Protein AF-A0A426X2G7-F1 (afdb_monomer)

Foldseek 3Di:
DVVVVVVVVVVVVVCVVVVVVVVVVVVCVDPVVVVVVVVVVLVVVVVVCVVVVVVCCVVVVPDDDDDDPSDCDPVNVVPDDPPDDDDPPDDDDDD

pLDDT: mean 84.46, std 11.82, range [52.16, 97.38]

Sequence (95 aa):
MDDELLQAVKALENARIELPRQVIVQYKESTDFKEGLKRMGRVTYEYGYQVALARFHARHPDSEVEEDPFTIHPEDDLVPMERQQTFDDSDPPKP

Mean predicted aligned error: 11.89 Å

Structure (mmCIF, N/CA/C/O backbone):
data_AF-A0A426X2G7-F1
#
_entry.id   AF-A0A426X2G7-F1
#
loop_
_atom_site.group_PDB
_atom_site.id
_atom_site.type_symbol
_atom_site.label_atom_id
_atom_site.label_alt_id
_atom_site.label_comp_id
_atom_site.label_asym_id
_atom_site.label_entity_id
_atom_site.label_seq_id
_atom_site.pdbx_PDB_ins_code
_atom_site.Cartn_x
_atom_site.Cartn_y
_atom_site.Cartn_z
_atom_site.occupancy
_atom_site.B_iso_or_equiv
_atom_site.auth_seq_id
_atom_site.auth_comp_id
_atom_site.auth_asym_id
_atom_site.auth_atom_id
_atom_site.pdbx_PDB_model_num
ATOM 1 N N . MET A 1 1 ? -33.326 9.201 40.342 1.00 66.19 1 MET A N 1
ATOM 2 C CA . MET A 1 1 ? -33.591 8.117 39.376 1.00 66.19 1 MET A CA 1
ATOM 3 C C . MET A 1 1 ? -33.379 8.607 37.948 1.00 66.19 1 MET A C 1
ATOM 5 O O . MET A 1 1 ? -32.615 7.979 37.232 1.00 66.19 1 MET A O 1
ATOM 9 N N . ASP A 1 2 ? -33.949 9.750 37.547 1.00 81.19 2 ASP A N 1
ATOM 10 C CA . ASP A 1 2 ? -33.806 10.256 36.167 1.00 81.19 2 ASP A CA 1
ATOM 11 C C . ASP A 1 2 ? -32.391 10.748 35.800 1.00 81.19 2 ASP A C 1
ATOM 13 O O . ASP A 1 2 ? -31.925 10.497 34.690 1.00 81.19 2 ASP A O 1
ATOM 17 N N . ASP A 1 3 ? -31.661 11.371 36.733 1.00 87.50 3 ASP A N 1
ATOM 18 C CA . ASP A 1 3 ? -30.285 11.841 36.482 1.00 87.50 3 ASP A CA 1
ATOM 19 C C . ASP A 1 3 ? -29.291 10.693 36.245 1.00 87.50 3 ASP A C 1
ATOM 21 O O . ASP A 1 3 ? -28.379 10.794 35.424 1.00 87.50 3 ASP A O 1
ATOM 25 N N . GLU A 1 4 ? -29.499 9.571 36.933 1.00 90.75 4 GLU A N 1
ATOM 26 C CA . GLU A 1 4 ? -28.686 8.361 36.795 1.00 90.75 4 GLU A CA 1
ATOM 27 C C . GLU A 1 4 ? -28.936 7.683 35.441 1.00 90.75 4 GLU A C 1
ATOM 29 O O . GLU A 1 4 ? -27.995 7.280 34.754 1.00 90.75 4 GLU A O 1
ATOM 34 N N . LEU A 1 5 ? -30.200 7.653 34.997 1.00 92.50 5 LEU A N 1
ATOM 35 C CA . LEU A 1 5 ? -30.576 7.180 33.666 1.00 92.50 5 LEU A CA 1
ATOM 36 C C . LEU A 1 5 ? -29.950 8.056 32.569 1.00 92.50 5 LEU A C 1
ATOM 38 O O . LEU A 1 5 ? -29.385 7.539 31.603 1.00 92.50 5 LEU A O 1
ATOM 42 N N . LEU A 1 6 ? -29.996 9.382 32.729 1.00 92.94 6 LEU A N 1
ATOM 43 C CA . LEU A 1 6 ? -29.394 10.328 31.789 1.00 92.94 6 LEU A CA 1
ATOM 44 C C . LEU A 1 6 ? -27.867 10.165 31.706 1.00 92.94 6 LEU A C 1
ATOM 46 O O . LEU A 1 6 ? -27.289 10.230 30.616 1.00 92.94 6 LEU A O 1
ATOM 50 N N . GLN A 1 7 ? -27.208 9.920 32.840 1.00 94.50 7 GLN A N 1
ATOM 51 C CA . GLN A 1 7 ? -25.772 9.654 32.896 1.00 94.50 7 GLN A CA 1
ATOM 52 C C . GLN A 1 7 ? -25.408 8.331 32.207 1.00 94.50 7 GLN A C 1
ATOM 54 O O . GLN A 1 7 ? -24.436 8.290 31.448 1.00 94.50 7 GLN A O 1
ATOM 59 N N . ALA A 1 8 ? -26.205 7.278 32.403 1.00 93.06 8 ALA A N 1
ATOM 60 C CA . ALA A 1 8 ? -26.005 5.985 31.752 1.00 93.06 8 ALA A CA 1
ATOM 61 C C . ALA A 1 8 ? -26.153 6.071 30.221 1.00 93.06 8 ALA A C 1
ATOM 63 O O . ALA A 1 8 ? -25.335 5.508 29.492 1.00 93.06 8 ALA A O 1
ATOM 64 N N . VAL A 1 9 ? -27.137 6.828 29.718 1.00 94.94 9 VAL A N 1
ATOM 65 C CA . VAL A 1 9 ? -27.327 7.042 28.270 1.00 94.94 9 VAL A CA 1
ATOM 66 C C . VAL A 1 9 ? -26.135 7.781 27.656 1.00 94.94 9 VAL A C 1
ATOM 68 O O . VAL A 1 9 ? -25.614 7.345 26.630 1.00 94.94 9 VAL A O 1
ATOM 71 N N . LYS A 1 10 ? -25.636 8.840 28.308 1.00 94.44 10 LYS A N 1
ATOM 72 C CA . LYS A 1 10 ? -24.423 9.551 27.862 1.00 94.44 10 LYS A CA 1
ATOM 73 C C . LYS A 1 10 ? -23.183 8.659 27.864 1.00 94.44 10 LYS A C 1
ATOM 75 O O . LYS A 1 10 ? -22.381 8.723 26.938 1.00 94.44 10 LYS A O 1
ATOM 80 N N . ALA A 1 11 ? -23.013 7.827 28.891 1.00 93.38 11 ALA A N 1
ATOM 81 C CA . ALA A 1 11 ? -21.889 6.898 28.964 1.00 93.38 11 ALA A CA 1
ATOM 82 C C . ALA A 1 11 ? -21.938 5.860 27.832 1.00 93.38 11 ALA A C 1
ATOM 84 O O . ALA A 1 11 ? -20.912 5.581 27.213 1.00 93.38 11 ALA A O 1
ATOM 85 N N . LEU A 1 12 ? -23.128 5.340 27.514 1.00 95.38 12 LEU A N 1
ATOM 86 C CA . LEU A 1 12 ? -23.331 4.417 26.399 1.00 95.38 12 LEU A CA 1
ATOM 87 C C . LEU A 1 12 ? -23.022 5.071 25.045 1.00 95.38 12 LEU A C 1
ATOM 89 O O . LEU A 1 12 ? -22.371 4.456 24.201 1.00 95.38 12 LEU A O 1
ATOM 93 N N . GLU A 1 13 ? -23.476 6.305 24.829 1.00 94.44 13 GLU A N 1
ATOM 94 C CA . GLU A 1 13 ? -23.207 7.054 23.598 1.00 94.44 13 GLU A CA 1
ATOM 95 C C . GLU A 1 13 ? -21.709 7.333 23.422 1.00 94.44 13 GLU A C 1
ATOM 97 O O . GLU A 1 13 ? -21.153 7.074 22.355 1.00 94.44 13 GLU A O 1
ATOM 102 N N . ASN A 1 14 ? -21.024 7.735 24.494 1.00 94.06 14 ASN A N 1
ATOM 103 C CA . ASN A 1 14 ? -19.574 7.919 24.485 1.00 94.06 14 ASN A CA 1
ATOM 104 C C . ASN A 1 14 ? -18.831 6.604 24.213 1.00 94.06 14 ASN A C 1
ATOM 106 O O . ASN A 1 14 ? -17.923 6.571 23.384 1.00 94.06 14 ASN A O 1
ATOM 110 N N . ALA A 1 15 ? -19.236 5.502 24.849 1.00 92.88 15 ALA A N 1
ATOM 111 C CA . ALA A 1 15 ? -18.627 4.193 24.621 1.00 92.88 15 ALA A CA 1
ATOM 112 C C . ALA A 1 15 ? -18.760 3.746 23.156 1.00 92.88 15 ALA A C 1
ATOM 114 O O . ALA A 1 15 ? -17.810 3.201 22.597 1.00 92.88 15 ALA A O 1
ATOM 115 N N . ARG A 1 16 ? -19.892 4.035 22.499 1.00 92.69 16 ARG A N 1
ATOM 116 C CA . ARG A 1 16 ? -20.101 3.749 21.066 1.00 92.69 16 ARG A CA 1
ATOM 117 C C . ARG A 1 16 ? -19.151 4.512 20.142 1.00 92.69 16 ARG A C 1
ATOM 119 O O . ARG A 1 16 ? -18.928 4.057 19.026 1.00 92.69 16 ARG A O 1
ATOM 126 N N . ILE A 1 17 ? -18.601 5.641 20.583 1.00 93.38 17 ILE A N 1
ATOM 127 C CA . ILE A 1 17 ? -17.645 6.447 19.811 1.00 93.38 17 ILE A CA 1
ATOM 128 C C . ILE A 1 17 ? -16.206 6.031 20.131 1.00 93.38 17 ILE A C 1
ATOM 130 O O . ILE A 1 17 ? -15.387 5.877 19.223 1.00 93.38 17 ILE A O 1
ATOM 134 N N . GLU A 1 18 ? -15.900 5.829 21.410 1.00 94.38 18 GLU A N 1
ATOM 135 C CA 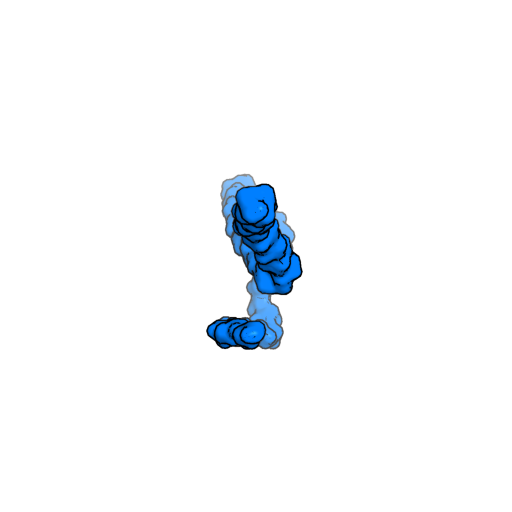. GLU A 1 18 ? -14.537 5.568 21.873 1.00 94.38 18 GLU A CA 1
ATOM 136 C C . GLU A 1 18 ? -14.073 4.135 21.581 1.00 94.38 18 GLU A C 1
ATOM 138 O O . GLU A 1 18 ? -12.925 3.944 21.179 1.00 94.38 18 GLU A O 1
ATOM 143 N N . LEU A 1 19 ? -14.956 3.133 21.680 1.00 92.94 19 LEU A N 1
ATOM 144 C CA . LEU A 1 19 ? -14.601 1.737 21.388 1.00 92.94 19 LEU A CA 1
ATOM 145 C C . LEU A 1 19 ? -14.106 1.547 19.940 1.00 92.94 19 LEU A C 1
ATOM 147 O O . LEU A 1 19 ? -12.998 1.037 19.765 1.00 92.94 19 LEU A O 1
ATOM 151 N N . PRO A 1 20 ? -14.825 1.994 18.888 1.00 94.19 20 PRO A N 1
ATOM 152 C CA . PRO A 1 20 ? -14.332 1.870 17.516 1.00 94.19 20 PRO A CA 1
ATOM 153 C C . PRO A 1 20 ? -13.021 2.618 17.275 1.00 94.19 20 PRO A C 1
ATOM 155 O O . PRO A 1 20 ? -12.162 2.132 16.543 1.00 94.19 20 PRO A O 1
ATOM 158 N N . ARG A 1 21 ? -12.838 3.791 17.898 1.00 95.38 21 ARG A N 1
ATOM 159 C CA . ARG A 1 21 ? -11.591 4.560 17.779 1.00 95.38 21 ARG A CA 1
ATOM 160 C C . ARG A 1 21 ? -10.406 3.772 18.318 1.00 95.38 21 ARG A C 1
ATOM 162 O O . ARG A 1 21 ? -9.387 3.689 17.637 1.00 95.38 21 ARG A O 1
ATOM 169 N N . GLN A 1 22 ? -10.557 3.166 19.492 1.00 95.50 22 GLN A N 1
ATOM 170 C CA . GLN A 1 22 ? -9.515 2.339 20.097 1.00 95.50 22 GLN A CA 1
ATOM 171 C C . GLN A 1 22 ? -9.196 1.117 19.232 1.00 95.50 22 GLN A C 1
ATOM 173 O O . GLN A 1 22 ? -8.025 0.862 18.960 1.00 95.50 22 GLN A O 1
ATOM 178 N N . VAL A 1 23 ? -10.215 0.423 18.714 1.00 95.56 23 VAL A N 1
ATOM 179 C CA . VAL A 1 23 ? -10.021 -0.738 17.826 1.00 95.56 23 VAL A CA 1
ATOM 180 C C . VAL A 1 23 ? -9.299 -0.346 16.533 1.00 95.56 23 VAL A C 1
ATOM 182 O O . VAL A 1 23 ? -8.395 -1.053 16.100 1.00 95.56 23 VAL A O 1
ATOM 185 N N . ILE A 1 24 ? -9.626 0.802 15.928 1.00 95.50 24 ILE A N 1
ATOM 186 C CA . ILE A 1 24 ? -8.931 1.296 14.726 1.00 95.50 24 ILE A CA 1
ATOM 187 C C . ILE A 1 24 ? -7.462 1.608 15.023 1.00 95.50 24 ILE A C 1
ATOM 189 O O . ILE A 1 24 ? -6.599 1.310 14.197 1.00 95.50 24 ILE A O 1
ATOM 193 N N . VAL A 1 25 ? -7.169 2.225 16.171 1.00 97.38 25 VAL A N 1
ATOM 194 C CA . VAL A 1 25 ? -5.787 2.507 16.584 1.00 97.38 25 VAL A CA 1
ATOM 195 C C . VAL A 1 25 ? -5.019 1.199 16.757 1.00 97.38 25 VAL A C 1
ATOM 197 O O . VAL A 1 25 ? -3.973 1.038 16.133 1.00 97.38 25 VAL A O 1
ATOM 200 N N . GLN A 1 26 ? -5.580 0.231 17.484 1.00 96.94 26 GLN A N 1
ATOM 201 C CA . GLN A 1 26 ? -4.963 -1.085 17.667 1.00 96.94 26 GLN A CA 1
ATOM 202 C C . GLN A 1 26 ? -4.748 -1.817 16.338 1.00 96.94 26 GLN A C 1
ATOM 204 O O . GLN A 1 26 ? -3.673 -2.361 16.096 1.00 96.94 26 GLN A O 1
ATOM 209 N N . TYR A 1 27 ? -5.728 -1.775 15.433 1.00 95.56 27 TYR A N 1
ATOM 210 C CA . TYR A 1 27 ? -5.603 -2.362 14.102 1.00 95.56 27 TYR A CA 1
ATOM 211 C C . TYR A 1 27 ? -4.459 -1.727 13.303 1.00 95.56 27 TYR A C 1
ATOM 213 O O . TYR A 1 27 ? -3.639 -2.441 12.733 1.00 95.56 27 TYR A O 1
ATOM 221 N N . LYS A 1 28 ? -4.342 -0.395 13.301 1.00 95.19 28 LYS A N 1
ATOM 222 C CA . LYS A 1 28 ? -3.239 0.306 12.620 1.00 95.19 28 LYS A CA 1
ATOM 223 C C . LYS A 1 28 ? -1.874 0.026 13.249 1.00 95.19 28 LYS A C 1
ATOM 225 O O . LYS A 1 28 ? -0.852 0.090 12.566 1.00 95.19 28 LYS A O 1
ATOM 230 N N . GLU A 1 29 ? -1.842 -0.250 14.547 1.00 96.31 29 GLU A N 1
ATOM 231 C CA . GLU A 1 29 ? -0.618 -0.596 15.265 1.00 96.31 29 GLU A CA 1
ATOM 232 C C . GLU A 1 29 ? -0.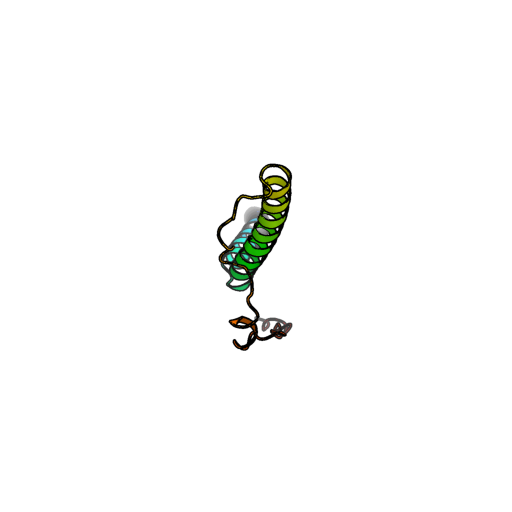205 -2.059 15.081 1.00 96.31 29 GLU A C 1
ATOM 234 O O . GLU A 1 29 ? 0.984 -2.357 15.251 1.00 96.31 29 GLU A O 1
ATOM 239 N N . SER A 1 30 ? -1.140 -2.931 14.682 1.00 96.06 30 SER A N 1
ATOM 240 C CA . SER A 1 30 ? -0.895 -4.352 14.436 1.00 96.06 30 SER A CA 1
ATOM 241 C C . SER A 1 30 ? 0.216 -4.591 13.409 1.00 96.06 30 SER A C 1
ATOM 243 O O . SER A 1 30 ? 0.426 -3.818 12.465 1.00 96.06 30 SER A O 1
ATOM 245 N N . THR A 1 31 ? 0.941 -5.692 13.604 1.00 94.62 31 THR A N 1
ATOM 246 C CA . THR A 1 31 ? 2.019 -6.118 12.706 1.00 94.62 31 THR A CA 1
ATOM 247 C C . THR A 1 31 ? 1.496 -6.374 11.298 1.00 94.62 31 THR A C 1
ATOM 249 O O . THR A 1 31 ? 2.111 -5.918 10.336 1.00 94.62 31 THR A O 1
ATOM 252 N N . ASP A 1 32 ? 0.333 -7.012 11.177 1.00 92.38 32 ASP A N 1
ATOM 253 C CA . ASP A 1 32 ? -0.259 -7.380 9.889 1.00 92.38 32 ASP A CA 1
ATOM 254 C C . ASP A 1 32 ? -0.619 -6.156 9.051 1.00 92.38 32 ASP A C 1
ATOM 256 O O . ASP A 1 32 ? -0.351 -6.126 7.850 1.00 92.38 32 ASP A O 1
ATOM 260 N N . PHE A 1 33 ? -1.157 -5.104 9.677 1.00 92.88 33 PHE A N 1
ATOM 261 C CA . PHE A 1 33 ? -1.440 -3.856 8.973 1.00 92.88 33 PHE A CA 1
ATOM 262 C C . PHE A 1 33 ? -0.157 -3.202 8.450 1.00 92.88 33 PHE A C 1
ATOM 264 O O . PHE A 1 33 ? -0.086 -2.800 7.287 1.00 92.88 33 PHE A O 1
ATOM 271 N N . LYS A 1 34 ? 0.887 -3.123 9.284 1.00 93.81 34 LYS A N 1
ATOM 272 C CA . LYS A 1 34 ? 2.185 -2.551 8.889 1.00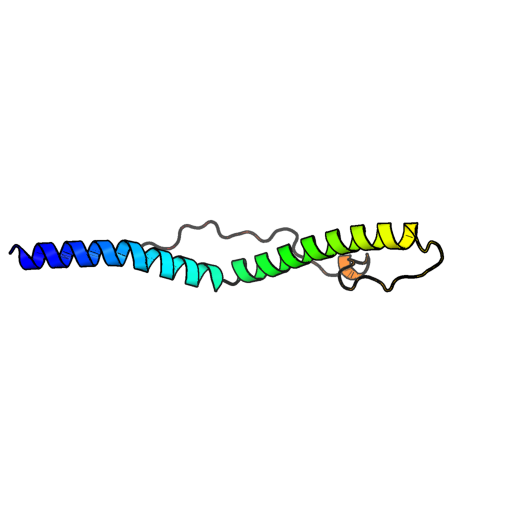 93.81 34 LYS A CA 1
ATOM 273 C C . LYS A 1 34 ? 2.856 -3.368 7.787 1.00 93.81 34 LYS A C 1
ATOM 275 O O . LYS A 1 34 ? 3.434 -2.789 6.870 1.00 93.81 34 LYS A O 1
ATOM 280 N N . GLU A 1 35 ? 2.768 -4.690 7.848 1.00 89.19 35 GLU A N 1
ATOM 281 C CA . GLU A 1 35 ? 3.309 -5.577 6.820 1.00 89.19 35 GLU A CA 1
ATOM 282 C C . GLU A 1 35 ? 2.511 -5.473 5.514 1.00 89.19 35 GLU A C 1
ATOM 284 O O . GLU A 1 35 ? 3.088 -5.367 4.431 1.00 89.19 35 GLU A O 1
ATOM 289 N N . GLY A 1 36 ? 1.184 -5.366 5.610 1.00 89.19 36 GLY A N 1
ATOM 290 C CA . GLY A 1 36 ? 0.310 -5.051 4.484 1.00 89.19 36 GLY A CA 1
ATOM 291 C C . GLY A 1 36 ? 0.682 -3.730 3.805 1.00 89.19 36 GLY A C 1
ATOM 292 O O . GLY A 1 36 ? 0.753 -3.676 2.577 1.00 89.19 36 GLY A O 1
ATOM 293 N N . LEU A 1 37 ? 1.000 -2.680 4.573 1.00 91.81 37 LEU A N 1
ATOM 294 C CA . LEU A 1 37 ? 1.469 -1.401 4.023 1.00 91.81 37 LEU A CA 1
ATOM 295 C C . LEU A 1 37 ? 2.776 -1.545 3.233 1.00 91.81 37 LEU A C 1
ATOM 297 O O . LEU A 1 37 ? 2.880 -0.975 2.147 1.00 91.81 37 LEU A O 1
ATOM 301 N N . LYS A 1 38 ? 3.754 -2.314 3.729 1.00 87.62 38 LYS A N 1
ATOM 302 C CA . LYS A 1 38 ? 5.004 -2.569 2.990 1.00 87.62 38 LYS A CA 1
ATOM 303 C C . LYS A 1 38 ? 4.736 -3.294 1.673 1.00 87.62 38 LYS A C 1
ATOM 305 O O . LYS A 1 38 ? 5.254 -2.884 0.638 1.00 87.62 38 LYS A O 1
ATOM 310 N N . ARG A 1 39 ? 3.884 -4.327 1.697 1.00 87.81 39 ARG A N 1
ATOM 311 C CA . ARG A 1 39 ? 3.492 -5.086 0.497 1.00 87.81 39 ARG A CA 1
ATOM 312 C C . ARG A 1 39 ? 2.805 -4.189 -0.530 1.00 87.81 39 ARG A C 1
ATOM 314 O O . ARG A 1 39 ? 3.173 -4.209 -1.699 1.00 87.81 39 ARG A O 1
ATOM 321 N N . MET A 1 40 ? 1.856 -3.359 -0.095 1.00 84.44 40 MET A N 1
ATOM 322 C CA . MET A 1 40 ? 1.183 -2.409 -0.985 1.00 84.44 40 MET A CA 1
ATOM 323 C C . MET A 1 40 ? 2.149 -1.370 -1.559 1.00 84.44 40 MET A C 1
ATOM 325 O O . MET A 1 40 ? 2.079 -1.087 -2.751 1.00 84.44 40 MET A O 1
ATOM 329 N N . GLY A 1 41 ? 3.059 -0.832 -0.741 1.00 88.19 41 GLY A N 1
ATOM 330 C CA . GLY A 1 41 ? 4.075 0.122 -1.191 1.00 88.19 41 GLY A CA 1
ATOM 331 C C . GLY A 1 41 ? 5.005 -0.464 -2.252 1.00 88.19 41 GLY A C 1
ATOM 332 O O . GLY A 1 41 ? 5.313 0.206 -3.233 1.00 88.19 41 GLY A O 1
ATOM 333 N N . ARG A 1 42 ? 5.393 -1.732 -2.096 1.00 86.81 42 ARG A N 1
ATOM 334 C CA . ARG A 1 42 ? 6.202 -2.449 -3.084 1.00 86.81 42 ARG A CA 1
ATOM 335 C C . ARG A 1 42 ? 5.472 -2.596 -4.421 1.00 86.81 42 ARG A C 1
ATOM 337 O O . ARG A 1 42 ? 6.020 -2.227 -5.450 1.00 86.81 42 ARG A O 1
ATOM 344 N N . VAL A 1 43 ? 4.217 -3.049 -4.408 1.00 82.25 43 VAL A N 1
ATOM 345 C CA . VAL A 1 43 ? 3.427 -3.239 -5.640 1.00 82.25 43 VAL A CA 1
ATOM 346 C C . VAL A 1 43 ? 3.223 -1.922 -6.394 1.00 82.25 43 VAL A C 1
ATOM 348 O O . VAL A 1 43 ? 3.341 -1.877 -7.618 1.00 82.25 43 VAL A O 1
ATOM 351 N N . THR A 1 44 ? 2.912 -0.831 -5.686 1.00 88.62 44 THR A N 1
ATOM 352 C CA . THR A 1 44 ? 2.711 0.473 -6.336 1.00 88.62 44 THR A CA 1
ATOM 353 C C . THR A 1 44 ? 4.013 1.051 -6.875 1.00 88.62 44 THR A C 1
ATOM 355 O O . THR A 1 44 ? 4.001 1.652 -7.952 1.00 88.62 44 THR A O 1
ATOM 358 N N . TYR A 1 45 ? 5.124 0.848 -6.163 1.00 89.00 45 TYR A N 1
ATOM 359 C CA . TYR A 1 45 ? 6.454 1.222 -6.624 1.00 89.00 45 TYR A CA 1
ATOM 360 C C . TYR A 1 45 ? 6.847 0.457 -7.894 1.00 89.00 45 TYR A C 1
ATOM 362 O O . TYR A 1 45 ? 7.132 1.104 -8.898 1.00 89.00 45 TYR A O 1
ATOM 370 N N . GLU A 1 46 ? 6.773 -0.880 -7.891 1.00 88.00 46 GLU A N 1
ATOM 371 C CA . GLU A 1 46 ? 7.134 -1.730 -9.039 1.00 88.00 46 GLU A CA 1
ATOM 372 C C . GLU A 1 46 ? 6.322 -1.350 -10.284 1.00 88.00 46 GLU A C 1
ATOM 374 O O . GLU A 1 46 ? 6.872 -1.140 -11.366 1.00 88.00 46 GLU A O 1
ATOM 379 N N . TYR A 1 47 ? 5.005 -1.173 -10.132 1.00 87.94 47 TYR A N 1
ATOM 380 C CA . TYR A 1 47 ? 4.153 -0.747 -11.242 1.00 87.94 47 TYR A CA 1
ATOM 381 C C . TYR A 1 47 ? 4.546 0.640 -11.772 1.00 87.94 47 TYR A C 1
ATOM 383 O O . TYR A 1 47 ? 4.651 0.851 -12.984 1.00 87.94 47 TYR A O 1
ATOM 391 N N . GLY A 1 48 ? 4.780 1.602 -10.874 1.00 90.75 48 GLY A N 1
ATOM 392 C CA . GLY A 1 48 ? 5.218 2.946 -11.245 1.00 90.75 48 GLY A CA 1
ATOM 393 C C . GLY A 1 48 ? 6.569 2.943 -11.960 1.00 90.75 48 GLY A C 1
ATOM 394 O O . GLY A 1 48 ? 6.723 3.629 -12.974 1.00 90.75 48 GLY A O 1
ATOM 395 N N . TYR A 1 49 ? 7.511 2.136 -11.470 1.00 88.75 49 TYR A N 1
ATOM 396 C CA . TYR A 1 49 ? 8.831 1.945 -12.056 1.00 88.75 49 TYR A CA 1
ATOM 397 C C . TYR A 1 49 ? 8.726 1.366 -13.467 1.00 88.75 49 TYR A C 1
ATOM 399 O O . TYR A 1 49 ? 9.241 1.977 -14.398 1.00 88.75 49 TYR A O 1
ATOM 407 N N . GLN A 1 50 ? 7.967 0.285 -13.677 1.00 88.19 50 GLN A N 1
ATOM 408 C CA . GLN A 1 50 ? 7.771 -0.308 -15.008 1.00 88.19 50 GLN A CA 1
ATOM 409 C C . GLN A 1 50 ? 7.198 0.695 -16.018 1.00 88.19 50 GLN A C 1
ATOM 411 O O . GLN A 1 50 ? 7.669 0.793 -17.154 1.00 88.19 50 GLN A O 1
ATOM 416 N N . VAL A 1 51 ? 6.202 1.487 -15.609 1.00 92.44 51 VAL A N 1
ATOM 417 C CA . VAL A 1 51 ? 5.609 2.522 -16.469 1.00 92.44 51 VAL A CA 1
ATOM 418 C C . VAL A 1 51 ? 6.618 3.629 -16.782 1.00 92.44 51 VAL A C 1
ATOM 420 O O . VAL A 1 51 ? 6.688 4.096 -17.924 1.00 92.44 51 VAL A O 1
ATOM 423 N N . ALA A 1 52 ? 7.388 4.078 -15.790 1.00 92.56 52 ALA A N 1
ATOM 424 C CA . ALA A 1 52 ? 8.417 5.095 -15.976 1.00 92.56 52 ALA A CA 1
ATOM 425 C C . ALA A 1 52 ? 9.547 4.592 -16.885 1.00 92.56 52 ALA A C 1
ATOM 427 O O . ALA A 1 52 ? 9.939 5.303 -17.810 1.00 92.56 52 ALA A O 1
ATOM 428 N N . LEU A 1 53 ? 9.993 3.353 -16.683 1.00 91.00 53 LEU A N 1
ATOM 429 C CA . LEU A 1 53 ? 11.039 2.691 -17.453 1.00 91.00 53 LEU A CA 1
ATOM 430 C C . LEU A 1 53 ? 10.638 2.532 -18.921 1.00 91.00 53 LEU A C 1
ATOM 432 O O . LEU A 1 53 ? 11.379 2.939 -19.813 1.00 91.00 53 LEU A O 1
ATOM 436 N N . ALA A 1 54 ? 9.423 2.047 -19.193 1.00 91.44 54 ALA A N 1
ATOM 437 C CA . ALA A 1 54 ? 8.913 1.931 -20.559 1.00 91.44 54 ALA A CA 1
ATOM 438 C C . ALA A 1 54 ? 8.883 3.290 -21.281 1.00 91.44 54 ALA A C 1
ATOM 440 O O . ALA A 1 54 ? 9.249 3.401 -22.452 1.00 91.44 54 ALA A O 1
ATOM 441 N N . ARG A 1 55 ? 8.480 4.354 -20.574 1.00 95.50 55 ARG A N 1
ATOM 442 C CA . ARG A 1 55 ? 8.477 5.722 -21.117 1.00 95.50 55 ARG A CA 1
ATOM 443 C C . ARG A 1 55 ? 9.884 6.265 -21.336 1.00 95.50 55 ARG A C 1
ATOM 445 O O . ARG A 1 55 ? 10.087 7.004 -22.298 1.00 95.50 55 ARG A O 1
ATOM 452 N N . PHE A 1 56 ? 10.816 5.940 -20.447 1.00 93.12 56 PHE A N 1
ATOM 453 C CA . PHE A 1 56 ? 12.210 6.338 -20.560 1.00 93.12 56 PHE A CA 1
ATOM 454 C C . PHE A 1 56 ? 12.856 5.693 -21.786 1.00 93.12 56 PHE A C 1
ATOM 456 O O . PHE A 1 56 ? 13.322 6.422 -22.657 1.00 93.12 56 PHE A O 1
ATOM 463 N N . HIS A 1 57 ? 12.761 4.369 -21.934 1.00 93.25 57 HIS A N 1
ATOM 464 C CA . HIS A 1 57 ? 13.299 3.651 -23.095 1.00 93.25 57 HIS A CA 1
ATOM 465 C C . HIS A 1 57 ? 12.687 4.114 -24.420 1.00 93.25 57 HIS A C 1
ATOM 467 O O . HIS A 1 57 ? 13.386 4.215 -25.423 1.00 93.25 57 HIS A O 1
ATOM 473 N N . ALA A 1 58 ? 11.400 4.479 -24.435 1.00 93.62 58 ALA A N 1
ATOM 474 C CA . ALA A 1 58 ? 10.772 5.037 -25.633 1.00 93.62 58 ALA A CA 1
ATOM 475 C C . ALA A 1 58 ? 11.388 6.379 -26.08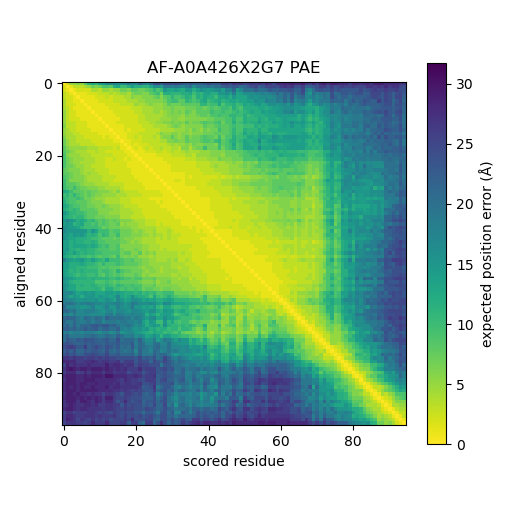1 1.00 93.62 58 ALA A C 1
ATOM 477 O O . ALA A 1 58 ? 11.299 6.729 -27.256 1.00 93.62 58 ALA A O 1
ATOM 478 N N . ARG A 1 59 ? 11.983 7.151 -25.161 1.00 95.12 59 ARG A N 1
ATOM 479 C CA . ARG A 1 59 ? 12.637 8.440 -25.455 1.00 95.12 59 ARG A CA 1
ATOM 480 C C . ARG A 1 59 ? 14.154 8.333 -25.572 1.00 95.12 59 ARG A C 1
ATOM 482 O O . ARG A 1 59 ? 14.753 9.131 -26.287 1.00 95.12 59 ARG A O 1
ATOM 489 N N . HIS A 1 60 ? 14.751 7.376 -24.873 1.00 92.56 60 HIS A N 1
ATOM 490 C CA . HIS A 1 60 ? 16.191 7.183 -24.753 1.00 92.56 60 HIS A CA 1
ATOM 491 C C . HIS A 1 60 ? 16.522 5.691 -24.923 1.00 92.56 60 HIS A C 1
ATOM 493 O O . HIS A 1 60 ? 16.764 5.005 -23.932 1.00 92.56 60 HIS A O 1
ATOM 499 N N . PRO A 1 61 ? 16.505 5.169 -26.164 1.00 87.50 61 PRO A N 1
ATOM 500 C CA . PRO A 1 61 ? 16.631 3.731 -26.418 1.00 87.50 61 PRO A CA 1
ATOM 501 C C . PRO A 1 61 ? 17.998 3.159 -26.028 1.00 87.50 61 PRO A C 1
ATOM 503 O O . PRO A 1 61 ? 18.084 2.002 -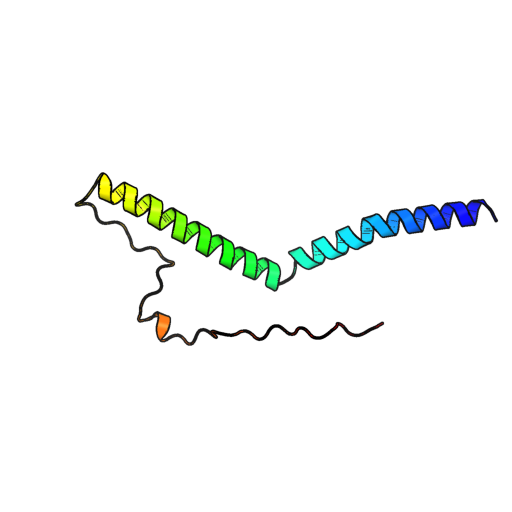25.637 1.00 87.50 61 PRO A O 1
ATOM 506 N N . ASP A 1 62 ? 19.046 3.980 -26.119 1.00 91.94 62 ASP A N 1
ATOM 507 C CA . ASP A 1 62 ? 20.439 3.568 -25.903 1.00 91.94 62 ASP A CA 1
ATOM 508 C C . ASP A 1 62 ? 20.948 3.889 -24.485 1.00 91.94 62 ASP A C 1
ATOM 510 O O . ASP A 1 62 ? 22.140 3.782 -24.208 1.00 91.94 62 ASP A O 1
ATOM 514 N N . SER A 1 63 ? 20.078 4.377 -23.596 1.00 90.50 63 SER A N 1
ATOM 515 C CA . SER A 1 63 ? 20.453 4.735 -22.226 1.00 90.50 63 SER A CA 1
ATOM 516 C C . SER A 1 63 ? 20.151 3.592 -21.267 1.00 90.50 63 SER A C 1
ATOM 518 O O . SER A 1 63 ? 19.010 3.147 -21.175 1.00 90.50 63 SER A O 1
ATOM 520 N N . GLU A 1 64 ? 21.167 3.156 -20.527 1.00 86.38 64 GLU A N 1
ATOM 521 C CA . GLU A 1 64 ? 21.017 2.171 -19.457 1.00 86.38 64 GLU A CA 1
ATOM 522 C C . GLU A 1 64 ? 20.394 2.813 -18.209 1.00 86.38 64 GLU A C 1
ATOM 524 O O . GLU A 1 64 ? 20.662 3.973 -17.881 1.00 86.38 64 GLU A O 1
ATOM 529 N N . VAL A 1 65 ? 19.551 2.049 -17.515 1.00 84.69 65 VAL A N 1
ATOM 530 C CA . VAL A 1 65 ? 18.942 2.427 -16.235 1.00 84.69 65 VAL A CA 1
ATOM 531 C C . VAL A 1 65 ? 19.456 1.469 -15.170 1.00 84.69 65 VAL A C 1
ATOM 533 O O . VAL A 1 65 ? 19.569 0.272 -15.425 1.00 84.69 65 VAL A O 1
ATOM 536 N N . GLU A 1 66 ? 19.779 2.004 -13.992 1.00 84.44 66 GLU A N 1
ATOM 537 C CA . GLU A 1 66 ? 20.167 1.197 -12.836 1.00 84.44 66 GLU A CA 1
ATOM 538 C C . GLU A 1 66 ? 19.051 0.216 -12.458 1.00 84.44 66 GLU A C 1
ATOM 540 O O . GLU A 1 66 ? 17.856 0.523 -12.559 1.00 84.44 66 GLU A O 1
ATOM 545 N N . GLU A 1 67 ? 19.469 -0.977 -12.049 1.00 78.31 67 GLU A N 1
ATOM 546 C CA . GLU A 1 67 ? 18.567 -2.060 -11.696 1.00 78.31 67 GLU A CA 1
ATOM 547 C C . GLU A 1 67 ? 17.704 -1.690 -10.488 1.00 78.31 67 GLU A C 1
ATOM 549 O O . GLU A 1 67 ? 18.174 -1.093 -9.516 1.00 78.31 67 GLU A O 1
ATOM 554 N N . ASP A 1 68 ? 16.414 -2.018 -10.570 1.00 80.31 68 ASP A N 1
ATOM 555 C CA . ASP A 1 68 ? 15.482 -1.769 -9.478 1.00 80.31 68 ASP A CA 1
ATOM 556 C C . ASP A 1 68 ? 15.867 -2.643 -8.265 1.00 80.31 68 ASP A C 1
ATOM 558 O O . ASP A 1 68 ? 15.882 -3.870 -8.400 1.00 80.31 68 ASP A O 1
ATOM 562 N N . PRO A 1 69 ? 16.111 -2.047 -7.077 1.00 74.62 69 PRO A N 1
ATOM 563 C CA . PRO A 1 69 ? 16.430 -2.768 -5.842 1.00 74.62 69 PRO A CA 1
ATOM 564 C C . PRO A 1 69 ? 15.383 -3.798 -5.390 1.00 74.62 69 PRO A C 1
ATOM 566 O O . PRO A 1 69 ? 15.656 -4.587 -4.487 1.00 74.62 69 PRO A O 1
ATOM 569 N N . PHE A 1 70 ? 14.170 -3.750 -5.941 1.00 72.31 70 PHE A N 1
ATOM 570 C CA . PHE A 1 70 ? 13.073 -4.675 -5.655 1.00 72.31 70 PHE A CA 1
ATOM 571 C C . PHE A 1 70 ? 12.855 -5.722 -6.754 1.00 72.31 70 PHE A C 1
ATOM 573 O O . PHE A 1 70 ? 11.928 -6.531 -6.641 1.00 72.31 70 PHE A O 1
ATOM 580 N N . THR A 1 71 ? 13.694 -5.739 -7.793 1.00 75.44 71 THR A N 1
ATOM 581 C CA . THR A 1 71 ? 13.686 -6.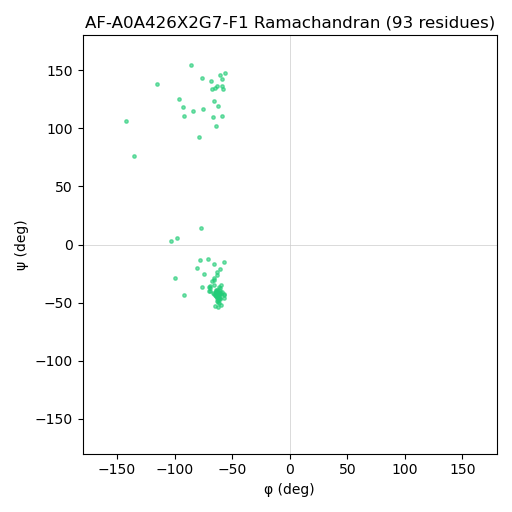800 -8.805 1.00 75.44 71 THR A CA 1
ATOM 582 C C . THR A 1 71 ? 14.017 -8.124 -8.125 1.00 75.44 71 THR A C 1
ATOM 584 O O . THR A 1 71 ? 15.084 -8.267 -7.542 1.00 75.44 71 THR A O 1
ATOM 587 N N . ILE A 1 72 ? 13.094 -9.090 -8.179 1.00 68.88 72 ILE A N 1
ATOM 588 C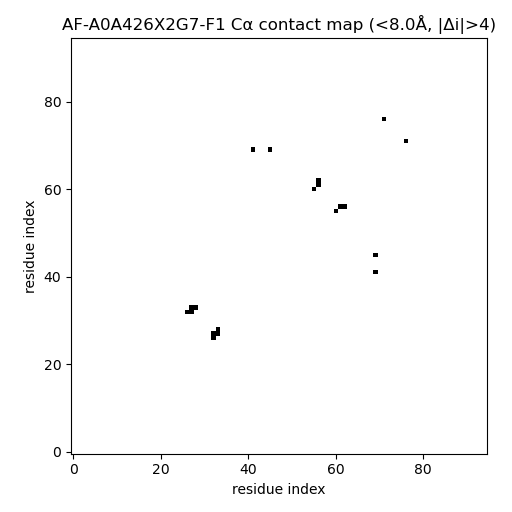 CA . ILE A 1 72 ? 13.381 -10.453 -7.719 1.00 68.88 72 ILE A CA 1
ATOM 589 C C . ILE A 1 72 ? 14.251 -11.118 -8.779 1.00 68.88 72 ILE A C 1
ATOM 591 O O . ILE A 1 72 ? 13.811 -11.326 -9.915 1.00 68.88 72 ILE A O 1
ATOM 595 N N . HIS A 1 73 ? 15.466 -11.469 -8.390 1.00 73.50 73 HIS A N 1
ATOM 596 C CA . HIS A 1 73 ? 16.383 -12.237 -9.207 1.00 73.50 73 HIS A CA 1
A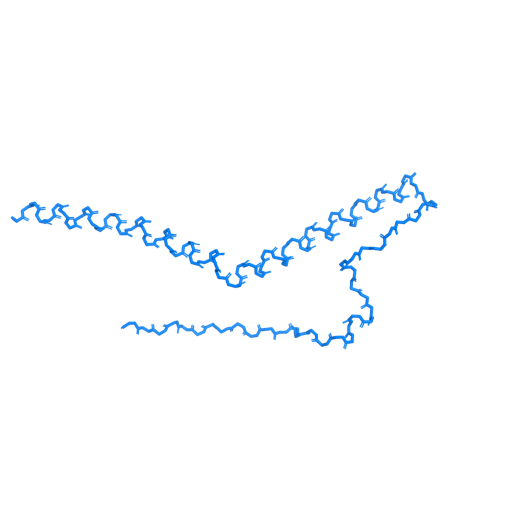TOM 597 C C . HIS A 1 73 ? 16.128 -13.744 -9.053 1.00 73.50 73 HIS A C 1
ATOM 599 O O . HIS A 1 73 ? 15.654 -14.192 -8.009 1.00 73.50 73 HIS A O 1
ATOM 605 N N . PRO A 1 74 ? 16.472 -14.578 -10.049 1.00 67.69 74 PRO A N 1
ATOM 606 C CA . PRO A 1 74 ? 16.413 -16.034 -9.894 1.00 67.69 74 PRO A CA 1
ATOM 607 C C . PRO A 1 74 ? 17.325 -16.551 -8.764 1.00 67.69 74 PRO A C 1
ATOM 609 O O . PRO A 1 74 ? 17.097 -17.632 -8.224 1.00 67.69 74 PRO A O 1
ATOM 612 N N . GLU A 1 75 ? 18.340 -15.785 -8.365 1.00 73.56 75 GLU A N 1
ATOM 613 C CA . GLU A 1 75 ? 19.140 -16.029 -7.166 1.00 73.56 75 GLU A CA 1
ATOM 614 C C . GLU A 1 75 ? 18.339 -15.825 -5.866 1.00 73.56 75 GLU A C 1
ATOM 616 O O . GLU A 1 75 ? 18.577 -16.538 -4.889 1.00 73.56 75 GLU A O 1
ATOM 621 N N . ASP A 1 76 ? 17.359 -14.915 -5.858 1.00 67.31 76 ASP A N 1
ATOM 622 C CA . ASP A 1 76 ? 16.475 -14.660 -4.712 1.00 67.31 76 ASP A CA 1
ATOM 623 C C . ASP A 1 76 ? 15.435 -15.776 -4.531 1.00 67.31 76 ASP A C 1
ATOM 625 O O . ASP A 1 76 ? 15.009 -16.043 -3.408 1.00 67.31 76 ASP A O 1
ATOM 629 N N . ASP A 1 77 ? 15.084 -16.500 -5.602 1.00 65.31 77 ASP A N 1
ATOM 630 C CA . ASP A 1 77 ? 14.218 -17.692 -5.546 1.00 65.31 77 ASP A CA 1
ATOM 631 C C . ASP A 1 77 ? 14.866 -18.865 -4.782 1.00 65.31 77 ASP A C 1
ATOM 633 O O . ASP A 1 77 ? 14.181 -19.806 -4.366 1.00 65.31 77 ASP A O 1
ATOM 637 N N . LEU A 1 78 ? 16.188 -18.826 -4.574 1.00 67.62 78 LEU A N 1
ATOM 638 C CA . LEU A 1 78 ? 16.910 -19.796 -3.743 1.00 67.62 78 LEU A CA 1
ATOM 639 C C . LEU A 1 78 ? 16.747 -19.512 -2.244 1.00 67.62 78 LEU A C 1
ATOM 641 O O . LEU A 1 78 ? 17.070 -20.371 -1.417 1.00 67.62 78 LEU A O 1
ATOM 645 N N . VAL A 1 79 ? 16.235 -18.332 -1.881 1.00 60.66 79 VAL A N 1
ATOM 646 C CA . VAL A 1 79 ? 15.859 -17.994 -0.510 1.00 60.66 79 VAL A CA 1
ATOM 647 C C . VAL A 1 79 ? 14.440 -18.522 -0.276 1.00 60.66 79 VAL A C 1
ATOM 649 O O . VAL A 1 79 ? 13.500 -18.060 -0.922 1.00 60.66 79 VAL A O 1
ATOM 652 N N . PRO A 1 80 ? 14.232 -19.499 0.628 1.00 52.16 80 PRO A N 1
ATOM 653 C CA . PRO A 1 80 ? 12.907 -20.057 0.857 1.00 52.16 80 PRO A CA 1
ATOM 654 C C . PRO A 1 80 ? 11.974 -18.980 1.426 1.00 52.16 80 PRO A C 1
ATOM 656 O O . PRO A 1 80 ? 12.013 -18.662 2.612 1.00 52.16 80 PRO A O 1
ATOM 659 N N . MET A 1 81 ? 11.122 -18.425 0.568 1.00 64.69 81 MET A N 1
ATOM 660 C CA . MET A 1 81 ? 10.015 -17.555 0.949 1.00 64.69 81 MET A CA 1
ATOM 661 C C . MET A 1 81 ? 8.761 -18.419 1.116 1.00 64.69 81 MET A C 1
ATOM 663 O O . MET A 1 81 ? 8.319 -19.079 0.170 1.00 64.69 81 MET A O 1
ATOM 667 N N . GLU A 1 82 ? 8.187 -18.458 2.322 1.00 56.62 82 GLU A N 1
ATOM 668 C CA . GLU A 1 82 ? 6.950 -19.202 2.580 1.00 56.62 82 GLU A CA 1
ATOM 669 C C . GLU A 1 82 ? 5.821 -18.680 1.681 1.00 56.62 82 GLU A C 1
ATOM 671 O O . GLU A 1 82 ? 5.315 -17.571 1.841 1.00 56.62 82 GLU A O 1
ATOM 676 N N . ARG A 1 83 ? 5.409 -19.505 0.711 1.00 57.91 83 ARG A N 1
ATOM 677 C CA . ARG A 1 83 ? 4.333 -19.180 -0.241 1.00 57.91 83 ARG A CA 1
ATOM 678 C C . ARG A 1 83 ? 2.941 -19.177 0.395 1.00 57.91 83 ARG A C 1
ATOM 680 O O . ARG A 1 83 ? 1.983 -18.744 -0.240 1.00 57.91 83 ARG A O 1
ATOM 687 N N . GLN A 1 84 ? 2.819 -19.700 1.611 1.00 54.59 84 GLN A N 1
ATOM 688 C CA . GLN A 1 84 ? 1.570 -19.810 2.351 1.00 54.59 84 GLN A CA 1
ATOM 689 C C . GLN A 1 84 ? 1.850 -19.533 3.821 1.00 54.59 84 GLN A C 1
ATOM 691 O O . GLN A 1 84 ? 2.416 -20.367 4.517 1.00 54.59 84 GLN A O 1
ATOM 696 N N . GLN A 1 85 ? 1.434 -18.358 4.276 1.00 64.50 85 GLN A N 1
ATOM 697 C CA . GLN A 1 85 ? 1.316 -18.066 5.694 1.00 64.50 85 GLN A CA 1
ATOM 698 C C . GLN A 1 85 ? -0.122 -18.418 6.075 1.00 64.50 85 GLN A C 1
ATOM 700 O O . GLN A 1 85 ? -1.064 -17.792 5.587 1.00 64.50 85 GLN A O 1
ATOM 705 N N . THR A 1 86 ? -0.312 -19.478 6.858 1.00 60.22 86 THR A N 1
ATOM 706 C CA . THR A 1 86 ? -1.633 -19.825 7.389 1.00 60.22 86 THR A CA 1
ATOM 707 C C . THR A 1 86 ? -2.043 -18.739 8.370 1.00 60.22 86 THR A C 1
ATOM 709 O O . THR A 1 86 ? -1.434 -18.605 9.431 1.00 60.22 86 THR A O 1
ATOM 712 N N . PHE A 1 87 ? -3.034 -17.937 7.992 1.00 65.56 87 PHE A N 1
ATOM 713 C CA . PHE A 1 87 ? -3.674 -17.022 8.924 1.00 65.56 87 PHE A CA 1
ATOM 714 C C . PHE A 1 87 ? -4.437 -17.846 9.960 1.00 65.56 87 PHE A C 1
ATOM 716 O O . PHE A 1 87 ? -5.105 -18.823 9.616 1.00 65.56 87 PHE A O 1
ATOM 723 N N . ASP A 1 88 ? -4.278 -17.488 11.231 1.00 75.69 88 ASP A N 1
ATOM 724 C CA . ASP A 1 88 ? -5.057 -18.084 12.306 1.00 75.69 88 ASP A CA 1
ATOM 725 C C . ASP A 1 88 ? -6.446 -17.435 12.311 1.00 75.69 88 ASP A C 1
ATOM 727 O O . ASP A 1 88 ? -6.649 -16.380 12.906 1.00 75.69 88 ASP A O 1
ATOM 731 N N . ASP A 1 89 ? -7.389 -18.057 11.600 1.00 73.88 89 ASP A N 1
ATOM 732 C CA . ASP A 1 89 ? -8.803 -17.656 11.567 1.00 73.88 89 ASP A CA 1
ATOM 733 C C . ASP A 1 89 ? -9.565 -18.094 12.840 1.00 73.88 89 ASP A C 1
ATOM 735 O O . ASP A 1 89 ? -10.798 -18.109 12.859 1.00 73.88 89 ASP A O 1
ATOM 739 N N . SER A 1 90 ? -8.861 -18.498 13.905 1.00 81.75 90 SER A N 1
ATOM 740 C CA . SER A 1 90 ? -9.489 -18.880 15.168 1.00 81.75 90 SER A CA 1
ATOM 741 C C . SER A 1 90 ? -10.196 -17.692 15.818 1.00 81.75 90 SER A C 1
ATOM 743 O O . SER A 1 90 ? -9.644 -16.597 15.946 1.00 81.75 90 SER A O 1
ATOM 745 N N . ASP A 1 91 ? -11.417 -17.930 16.296 1.00 76.75 91 ASP A N 1
ATOM 746 C CA . ASP A 1 91 ? -12.147 -16.949 17.092 1.00 76.75 91 ASP A CA 1
ATOM 747 C C . ASP A 1 91 ? -11.331 -16.565 18.345 1.00 76.75 91 ASP A C 1
ATOM 749 O O . ASP A 1 91 ? -10.844 -17.452 19.059 1.00 76.75 91 ASP A O 1
ATOM 753 N N . PRO A 1 92 ? -11.199 -15.265 18.673 1.00 78.56 92 PRO A N 1
ATOM 754 C CA . PRO A 1 92 ? -10.533 -14.852 19.898 1.00 78.56 92 PRO A CA 1
ATOM 755 C C . PRO A 1 92 ? -11.268 -15.416 21.131 1.00 78.56 92 PRO A C 1
ATOM 757 O O . PRO A 1 92 ? -12.500 -15.538 21.123 1.00 78.56 92 PRO A O 1
ATOM 760 N N . PRO A 1 93 ? -10.541 -15.759 22.213 1.00 74.50 93 PRO A N 1
ATOM 761 C CA . PRO A 1 93 ? -11.141 -16.336 23.409 1.00 74.50 93 PRO A CA 1
ATOM 762 C C . PRO A 1 93 ? -12.189 -15.391 24.008 1.0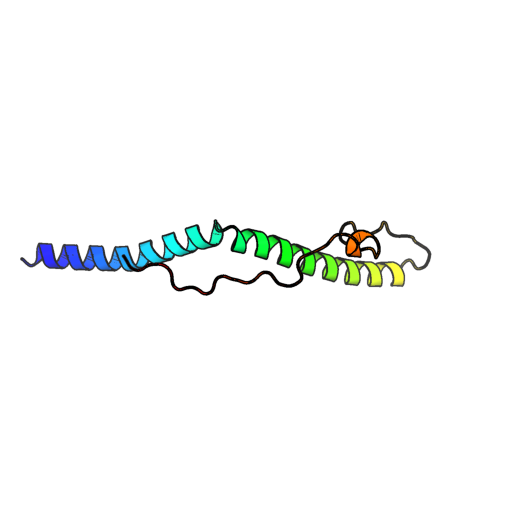0 74.50 93 PRO A C 1
ATOM 764 O O . PRO A 1 93 ? -11.977 -14.182 24.113 1.00 74.50 93 PRO A O 1
ATOM 767 N N . LYS A 1 94 ? -13.337 -15.960 24.399 1.00 68.88 94 LYS A N 1
ATOM 768 C CA . LYS A 1 94 ? -14.415 -15.204 25.048 1.00 68.88 94 LYS A CA 1
ATOM 769 C C . LYS A 1 94 ? -13.985 -14.746 26.453 1.00 68.88 94 LYS A C 1
ATOM 771 O O . LYS A 1 94 ? -13.327 -15.530 27.140 1.00 68.88 94 LYS A O 1
ATOM 776 N N . PRO A 1 95 ? -14.358 -13.521 26.868 1.00 68.62 95 PRO A N 1
ATOM 777 C CA . PRO A 1 95 ? -14.153 -13.033 28.230 1.00 68.62 95 PRO A CA 1
ATOM 778 C C . PRO A 1 95 ? -15.013 -13.775 29.261 1.00 68.62 95 PRO A C 1
ATOM 780 O O . PRO A 1 95 ? -16.094 -14.290 28.884 1.00 68.62 95 PRO A O 1
#

Secondary structure (DSSP, 8-state):
-HHHHHHHHHHHHHHHHHHHHHHHHHHHHSHHHHHHHHHHHHHHHHHHHHHHHHHHHHH-TT---PPPTTPPPTTGGGS---S------PPPPP-

Solvent-accessible surface area (backbone atoms only — not comparable to full-atom values): 5986 Å² total; per-residue (Å²): 114,68,69,60,52,54,50,50,52,52,51,51,55,49,48,68,55,51,51,59,52,53,52,52,52,52,50,63,69,32,67,66,47,52,52,49,50,52,54,52,51,49,54,54,46,53,54,51,47,54,56,49,48,56,55,44,42,77,75,38,76,89,60,88,74,84,80,64,94,81,64,82,48,81,75,55,69,72,49,90,69,80,90,70,79,82,75,81,82,67,80,77,84,80,131

Radius of gyration: 24.95 Å; Cα contacts (8 Å, |Δi|>4): 10; chains: 1; bounding box: 55×32×66 Å

Organism: Ensete ventricosum (NCBI:txid4639)